Protein AF-A0A2U3QUL3-F1 (afdb_monomer_lite)

Organism: Orientia tsutsugamushi (NCBI:txid784)

pLDDT: mean 73.83, std 17.57, range [42.44, 94.06]

Secondary structure (DSSP, 8-state):
-HHHHHHHHHHT--TTPPPBTTHHHHHS-SHHHHHHHHH-GGGHHHHHHHHHHHHHTTSEEE-TTSSSEEE-HHHHHHHHHHHHHHHHHHHHS--

Radius of gyration: 14.29 Å; chains: 1; bounding box: 35×21×42 Å

Foldseek 3Di:
DLLQQLLCVVLVEDRPADEAPVCVQQVDCPDPLSVVLVPDPVPSVSSNVVSVVCVVLVQWHQDPVSHHIYGDPVSVVVVVVVVVVVVVCCVVVPD

Sequence (95 aa):
MVFQHKVNNILGIEHMTLIDNLKLIRVDNLNTNIALALCNEEREFLAESKARYLINAGVIKPNSKKSQAMVDKDLLYWLRVSYSIEEYSFLYYGI

Structure (mmCIF, N/CA/C/O backbone):
data_AF-A0A2U3QUL3-F1
#
_entry.id   AF-A0A2U3QUL3-F1
#
loop_
_atom_site.group_PDB
_atom_site.id
_atom_site.type_symbol
_atom_site.label_atom_id
_atom_site.label_alt_id
_atom_site.label_comp_id
_atom_site.label_asym_id
_atom_site.label_entity_id
_atom_site.label_seq_id
_atom_site.pdbx_PDB_ins_code
_atom_site.Cartn_x
_atom_site.Cartn_y
_atom_site.Cartn_z
_atom_site.occupancy
_atom_site.B_iso_or_equiv
_atom_site.auth_seq_id
_atom_site.auth_comp_id
_atom_site.auth_asym_id
_atom_site.auth_atom_id
_atom_site.pdbx_PDB_model_num
ATOM 1 N N . MET A 1 1 ? 5.319 0.257 10.923 1.00 71.62 1 MET A N 1
ATOM 2 C CA . MET A 1 1 ? 6.257 0.818 9.919 1.00 71.62 1 MET A CA 1
ATOM 3 C C . MET A 1 1 ? 5.732 2.141 9.392 1.00 71.62 1 MET A C 1
ATOM 5 O O . MET A 1 1 ? 4.535 2.246 9.144 1.00 71.62 1 MET A O 1
ATOM 9 N N . VAL A 1 2 ? 6.631 3.107 9.186 1.00 81.19 2 VAL A N 1
ATOM 10 C CA . VAL A 1 2 ? 6.340 4.486 8.751 1.00 81.19 2 VAL A CA 1
ATOM 11 C C . VAL A 1 2 ? 5.451 4.541 7.502 1.00 81.19 2 VAL A C 1
ATOM 13 O O . VAL A 1 2 ? 4.441 5.233 7.500 1.00 81.19 2 VAL A O 1
ATOM 16 N N . PHE A 1 3 ? 5.749 3.751 6.464 1.00 83.12 3 PHE A N 1
ATOM 17 C CA . PHE A 1 3 ? 4.943 3.725 5.235 1.00 83.12 3 PHE A CA 1
ATOM 18 C C . PHE A 1 3 ? 3.476 3.340 5.472 1.00 83.12 3 PHE A C 1
ATOM 20 O O . PHE A 1 3 ? 2.578 4.009 4.971 1.00 83.12 3 PHE A O 1
ATOM 27 N N . GLN A 1 4 ? 3.225 2.298 6.272 1.00 87.31 4 GLN A N 1
ATOM 28 C CA . GLN A 1 4 ? 1.860 1.881 6.603 1.00 87.31 4 GLN A CA 1
ATOM 29 C C . GLN A 1 4 ? 1.110 2.992 7.339 1.00 87.31 4 GLN A C 1
ATOM 31 O O . GLN A 1 4 ? -0.025 3.298 6.988 1.00 87.31 4 GLN A O 1
ATOM 36 N N . HIS A 1 5 ? 1.771 3.636 8.305 1.00 87.62 5 HIS A N 1
ATOM 37 C CA . HIS A 1 5 ? 1.198 4.782 9.003 1.00 87.62 5 HIS A CA 1
ATOM 38 C C . HIS A 1 5 ? 0.830 5.899 8.016 1.00 87.62 5 HIS A C 1
ATOM 40 O O . HIS A 1 5 ? -0.261 6.455 8.106 1.00 87.62 5 HIS A O 1
ATOM 46 N N . LYS A 1 6 ? 1.709 6.241 7.063 1.00 90.00 6 LYS A N 1
ATOM 47 C CA . LYS A 1 6 ? 1.432 7.296 6.074 1.00 90.00 6 LYS A CA 1
ATOM 48 C C . LYS A 1 6 ? 0.258 6.927 5.163 1.00 90.00 6 LYS A C 1
ATOM 50 O O . LYS A 1 6 ? -0.627 7.755 4.984 1.00 90.00 6 LYS A O 1
ATOM 55 N N . VAL A 1 7 ? 0.209 5.697 4.646 1.00 90.44 7 VAL A N 1
ATOM 56 C CA . VAL A 1 7 ? -0.917 5.211 3.826 1.00 90.44 7 VAL A CA 1
ATOM 57 C C . VAL A 1 7 ? -2.235 5.303 4.590 1.00 90.44 7 VAL A C 1
ATOM 59 O O . VAL A 1 7 ? -3.182 5.900 4.085 1.00 90.44 7 VAL A O 1
ATOM 62 N N . ASN A 1 8 ? -2.293 4.753 5.805 1.00 93.25 8 ASN A N 1
ATOM 63 C CA . ASN A 1 8 ? -3.520 4.751 6.598 1.00 93.25 8 ASN A CA 1
ATOM 64 C C . ASN A 1 8 ? -3.971 6.174 6.928 1.00 93.25 8 ASN A C 1
ATOM 66 O O . ASN A 1 8 ? -5.142 6.492 6.753 1.00 93.25 8 ASN A O 1
ATOM 70 N N . ASN A 1 9 ? -3.034 7.050 7.300 1.00 92.81 9 ASN A N 1
ATOM 71 C CA . ASN A 1 9 ? -3.325 8.455 7.568 1.00 92.81 9 ASN A CA 1
ATOM 72 C C . ASN A 1 9 ? -3.905 9.174 6.336 1.00 92.81 9 ASN A C 1
ATOM 74 O O . ASN A 1 9 ? -4.906 9.873 6.450 1.00 92.81 9 ASN A O 1
ATOM 78 N N . ILE A 1 10 ? -3.324 8.972 5.146 1.00 92.56 10 ILE A N 1
ATOM 79 C CA . ILE A 1 10 ? -3.832 9.572 3.899 1.00 92.56 10 ILE A CA 1
ATOM 80 C C . ILE A 1 10 ? -5.229 9.036 3.553 1.00 92.56 10 ILE A C 1
ATOM 82 O O . ILE A 1 10 ? -6.067 9.786 3.058 1.00 92.56 10 ILE A O 1
ATOM 86 N N . LEU A 1 11 ? -5.491 7.753 3.813 1.00 92.69 11 LEU A N 1
ATOM 87 C CA . LEU A 1 11 ? -6.773 7.108 3.517 1.00 92.69 11 LEU A CA 1
ATOM 88 C C . LEU A 1 11 ? -7.834 7.283 4.618 1.00 92.69 11 LEU A C 1
ATOM 90 O O . LEU A 1 11 ? -8.956 6.813 4.439 1.00 92.69 11 LEU A O 1
ATOM 94 N N . GLY A 1 12 ? -7.506 7.938 5.737 1.00 93.00 12 GLY A N 1
ATOM 95 C CA . GLY A 1 12 ? -8.412 8.097 6.880 1.00 93.00 12 GLY A CA 1
ATOM 96 C C . GLY A 1 12 ? -8.730 6.785 7.607 1.00 93.00 12 GLY A C 1
ATOM 97 O O . GLY A 1 12 ? -9.803 6.642 8.187 1.00 93.00 12 GLY A O 1
ATOM 98 N N . ILE A 1 13 ? -7.819 5.816 7.543 1.00 93.62 13 ILE A N 1
ATOM 99 C CA . ILE A 1 13 ? -7.925 4.503 8.186 1.00 93.62 13 ILE A CA 1
ATOM 100 C C . ILE A 1 13 ? -7.152 4.549 9.504 1.00 93.62 13 ILE A C 1
ATOM 102 O O . ILE A 1 13 ? -6.177 5.292 9.635 1.00 93.62 13 ILE A O 1
ATOM 106 N N . GLU A 1 14 ? -7.575 3.753 10.486 1.00 92.62 14 GLU A N 1
ATOM 107 C CA . GLU A 1 14 ? -6.876 3.655 11.763 1.00 92.62 14 GLU A CA 1
ATOM 108 C C . GLU A 1 14 ? -5.377 3.370 11.546 1.00 92.62 14 GLU A C 1
ATOM 110 O O . GLU A 1 14 ? -4.959 2.510 10.767 1.00 92.62 14 GLU A O 1
ATOM 115 N N . HIS A 1 15 ? -4.542 4.149 12.235 1.00 83.06 15 HIS A N 1
ATOM 116 C CA . HIS A 1 15 ? -3.106 4.224 11.977 1.00 83.06 15 HIS A CA 1
ATOM 117 C C . HIS A 1 15 ? -2.429 2.842 11.996 1.00 83.06 15 HIS A C 1
ATOM 119 O O . HIS A 1 15 ? -1.558 2.573 11.158 1.00 83.06 15 HIS A O 1
ATOM 125 N N . MET A 1 16 ? -2.791 1.980 12.949 1.00 85.88 16 MET A N 1
ATOM 126 C CA . MET A 1 16 ? -2.142 0.683 13.163 1.00 85.88 16 MET A CA 1
ATOM 127 C C . MET A 1 16 ? -2.711 -0.437 12.286 1.00 85.88 16 MET A C 1
ATOM 129 O O . MET A 1 16 ? -2.135 -1.526 12.251 1.00 85.88 16 MET A O 1
ATOM 133 N N . THR A 1 17 ? -3.785 -0.186 11.534 1.00 90.19 17 THR A N 1
ATOM 134 C CA . THR A 1 17 ? -4.419 -1.203 10.693 1.00 90.19 17 THR A CA 1
ATOM 135 C C . THR A 1 17 ? -3.440 -1.738 9.648 1.00 90.19 17 THR A C 1
ATOM 137 O O . THR A 1 17 ? -2.764 -0.984 8.948 1.00 90.19 17 THR A O 1
ATOM 140 N N . LEU A 1 18 ? -3.339 -3.060 9.532 1.00 90.94 18 LEU A N 1
ATOM 141 C CA . LEU A 1 18 ? -2.454 -3.694 8.557 1.00 90.94 18 LEU A CA 1
ATOM 142 C C . LEU A 1 18 ? -2.971 -3.484 7.131 1.00 90.94 18 LEU A C 1
ATOM 144 O O . LEU A 1 18 ? -4.168 -3.554 6.882 1.00 90.94 18 LEU A O 1
ATOM 148 N N . ILE A 1 19 ? -2.068 -3.271 6.177 1.00 89.12 19 ILE A N 1
ATOM 149 C CA . ILE A 1 19 ? -2.440 -3.157 4.760 1.00 89.12 19 ILE A CA 1
ATOM 150 C C . ILE A 1 19 ? -2.474 -4.557 4.144 1.00 89.12 19 ILE A C 1
ATOM 152 O O . ILE A 1 19 ? -1.467 -5.274 4.144 1.00 89.12 19 ILE A O 1
ATOM 156 N N . ASP A 1 20 ? -3.613 -4.935 3.573 1.00 90.19 20 ASP A N 1
ATOM 157 C CA . ASP A 1 20 ? -3.774 -6.220 2.902 1.00 90.19 20 ASP A CA 1
ATOM 158 C C . ASP A 1 20 ? -2.874 -6.316 1.673 1.00 90.19 20 ASP A C 1
ATOM 160 O O . ASP A 1 20 ? -2.802 -5.409 0.843 1.00 90.19 20 ASP A O 1
A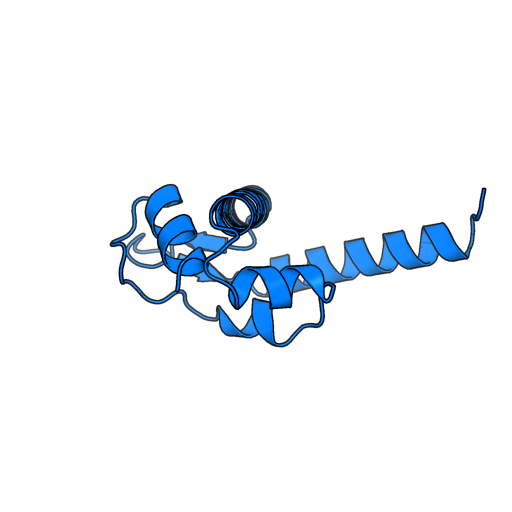TOM 164 N N . ASN A 1 21 ? -2.203 -7.462 1.537 1.00 85.88 21 ASN A N 1
ATOM 165 C CA . ASN A 1 21 ? -1.281 -7.757 0.440 1.00 85.88 21 ASN A CA 1
ATOM 166 C C . ASN A 1 21 ? -0.094 -6.780 0.302 1.00 85.88 21 ASN A C 1
ATOM 168 O O . ASN A 1 21 ? 0.579 -6.793 -0.726 1.00 85.88 21 ASN A O 1
ATOM 172 N N . LEU A 1 22 ? 0.249 -6.012 1.346 1.00 82.62 22 LEU A N 1
ATOM 173 C CA . LEU A 1 22 ? 1.387 -5.077 1.336 1.00 82.62 22 LEU A CA 1
ATOM 174 C C . LEU A 1 22 ? 2.715 -5.730 0.921 1.00 82.62 22 LEU A C 1
ATOM 176 O O . LEU A 1 22 ? 3.568 -5.092 0.309 1.00 82.62 22 LEU A O 1
ATOM 180 N N . LYS A 1 23 ? 2.890 -7.019 1.233 1.00 77.44 23 LYS A N 1
ATOM 181 C CA . LYS A 1 23 ? 4.065 -7.802 0.833 1.00 77.44 23 LYS A CA 1
ATOM 182 C C . LYS A 1 23 ? 4.279 -7.853 -0.685 1.00 77.44 23 LYS A C 1
ATOM 184 O O . LYS A 1 23 ? 5.421 -7.976 -1.100 1.00 77.44 23 LYS A O 1
ATOM 189 N N . LEU A 1 24 ? 3.236 -7.702 -1.504 1.00 75.38 24 LEU A N 1
ATOM 190 C CA . LEU A 1 24 ? 3.371 -7.682 -2.967 1.00 75.38 24 LEU A CA 1
ATOM 191 C C . LEU A 1 24 ? 4.174 -6.473 -3.457 1.00 75.38 24 LEU A C 1
ATOM 193 O O . LEU A 1 24 ? 4.920 -6.586 -4.417 1.00 75.38 24 LEU A O 1
ATOM 197 N N . ILE A 1 25 ? 4.107 -5.351 -2.737 1.00 70.75 25 ILE A N 1
ATOM 198 C CA . ILE A 1 25 ? 4.930 -4.168 -3.025 1.00 70.75 25 ILE A CA 1
ATOM 199 C C . ILE A 1 25 ? 6.398 -4.396 -2.611 1.00 70.75 25 ILE A C 1
ATOM 201 O O . ILE A 1 25 ? 7.291 -3.754 -3.148 1.00 70.75 25 ILE A O 1
ATOM 205 N N . ARG A 1 26 ? 6.666 -5.306 -1.658 1.00 59.16 26 ARG A N 1
ATOM 206 C CA . ARG A 1 26 ? 8.024 -5.613 -1.160 1.00 59.16 26 ARG A CA 1
ATOM 207 C C . ARG A 1 26 ? 8.760 -6.684 -1.957 1.00 59.16 26 ARG A C 1
ATOM 209 O O . ARG A 1 26 ? 9.979 -6.626 -2.037 1.00 59.16 26 ARG A O 1
ATOM 216 N N . VAL A 1 27 ? 8.038 -7.705 -2.424 1.00 50.69 27 VAL A N 1
ATOM 217 C CA . VAL A 1 27 ? 8.616 -8.891 -3.087 1.00 50.69 27 VAL A CA 1
ATOM 218 C C . VAL A 1 27 ? 9.083 -8.560 -4.502 1.00 50.69 27 VAL A C 1
ATOM 220 O O . VAL A 1 27 ? 10.020 -9.173 -5.006 1.00 50.69 27 VAL A O 1
ATOM 223 N N . ASP A 1 28 ? 8.473 -7.556 -5.120 1.00 47.28 28 ASP A N 1
ATOM 224 C CA . ASP A 1 28 ? 8.825 -7.139 -6.458 1.00 47.28 28 ASP A CA 1
ATOM 225 C C . ASP A 1 28 ? 9.830 -5.994 -6.398 1.00 47.28 28 ASP A C 1
ATOM 227 O O . ASP A 1 28 ? 9.567 -4.934 -5.837 1.00 47.28 28 ASP A O 1
ATOM 231 N N . ASN A 1 29 ? 10.999 -6.265 -6.975 1.00 45.41 29 ASN A N 1
ATOM 232 C CA . ASN A 1 29 ? 12.183 -5.426 -7.119 1.00 45.41 29 ASN A CA 1
ATOM 233 C C . ASN A 1 29 ? 11.899 -4.178 -7.983 1.00 45.41 29 ASN A C 1
ATOM 235 O O . ASN A 1 29 ? 12.540 -3.938 -9.002 1.00 45.41 29 ASN A O 1
ATOM 239 N N . LEU A 1 30 ? 10.889 -3.399 -7.600 1.00 47.12 30 LEU A N 1
ATOM 240 C CA . LEU A 1 30 ? 10.475 -2.141 -8.200 1.00 47.12 30 LEU A CA 1
ATOM 241 C C . LEU A 1 30 ? 11.466 -1.082 -7.703 1.00 47.12 30 LEU A C 1
ATOM 243 O O . LEU A 1 30 ? 11.150 -0.208 -6.908 1.00 47.12 30 LEU A O 1
ATOM 247 N N . ASN A 1 31 ? 12.714 -1.238 -8.149 1.00 48.53 31 ASN A N 1
ATOM 248 C CA . ASN A 1 31 ? 13.871 -0.421 -7.825 1.00 48.53 31 ASN A CA 1
ATOM 249 C C . ASN A 1 31 ? 14.287 -0.512 -6.338 1.00 48.53 31 ASN A C 1
ATOM 251 O O . ASN A 1 31 ? 13.489 -0.322 -5.419 1.00 48.53 31 ASN A O 1
ATOM 255 N N . THR A 1 32 ? 15.573 -0.741 -6.077 1.00 48.75 32 THR A N 1
ATOM 256 C CA . THR A 1 32 ? 16.205 -0.776 -4.742 1.00 48.75 32 THR A CA 1
ATOM 257 C C . THR A 1 32 ? 15.745 0.388 -3.842 1.00 48.75 32 THR A C 1
ATOM 259 O O . THR A 1 32 ? 15.640 0.249 -2.627 1.00 48.75 32 THR A O 1
ATOM 262 N N . ASN A 1 33 ? 15.356 1.517 -4.444 1.00 46.97 33 ASN A N 1
ATOM 263 C CA . ASN A 1 33 ? 14.779 2.697 -3.800 1.00 46.97 33 ASN A CA 1
ATOM 264 C C . ASN A 1 33 ? 13.408 2.503 -3.107 1.00 46.97 33 ASN A C 1
ATOM 266 O O . ASN A 1 33 ? 13.153 3.185 -2.115 1.00 46.97 33 ASN A O 1
ATOM 270 N N . ILE A 1 34 ? 12.519 1.615 -3.577 1.00 50.69 34 ILE A N 1
ATOM 271 C CA . ILE A 1 34 ? 11.217 1.345 -2.922 1.00 50.69 34 ILE A CA 1
ATOM 272 C C . ILE A 1 34 ? 11.398 0.401 -1.731 1.00 50.69 34 ILE A C 1
ATOM 274 O O . ILE A 1 34 ? 10.846 0.653 -0.660 1.00 50.69 34 ILE A O 1
ATOM 278 N N . ALA A 1 35 ? 12.243 -0.622 -1.873 1.00 51.03 35 ALA A N 1
ATOM 279 C CA . ALA A 1 35 ? 12.654 -1.473 -0.759 1.00 51.03 35 ALA A CA 1
ATOM 280 C C . ALA A 1 35 ? 13.385 -0.667 0.337 1.00 51.03 35 ALA A C 1
ATOM 282 O O . ALA A 1 35 ? 13.084 -0.829 1.518 1.00 51.03 35 ALA A O 1
ATOM 283 N N . LEU A 1 36 ? 14.265 0.271 -0.044 1.00 47.22 36 LEU A N 1
ATOM 284 C CA . LEU A 1 36 ? 14.957 1.176 0.886 1.00 47.22 36 LEU A CA 1
ATOM 285 C C . LEU A 1 36 ? 14.000 2.143 1.607 1.00 47.22 36 LEU A C 1
ATOM 287 O O . LEU A 1 36 ? 14.176 2.402 2.796 1.00 47.22 36 LEU A O 1
ATOM 291 N N . ALA A 1 37 ? 12.958 2.643 0.930 1.00 50.41 37 ALA A N 1
ATOM 292 C CA . ALA A 1 37 ? 11.941 3.513 1.535 1.00 50.41 37 ALA A CA 1
ATOM 293 C C . ALA A 1 37 ? 11.055 2.796 2.571 1.00 50.41 37 ALA A C 1
ATOM 295 O O . ALA A 1 37 ? 10.486 3.438 3.452 1.00 50.41 37 ALA A O 1
ATOM 296 N N . LEU A 1 38 ? 10.922 1.471 2.468 1.00 52.50 38 LEU A N 1
ATOM 297 C CA . LEU A 1 38 ? 10.134 0.653 3.393 1.00 52.50 38 LEU A CA 1
ATOM 298 C C . LEU A 1 38 ? 10.921 0.215 4.638 1.00 52.50 38 LEU A C 1
ATOM 300 O O . LEU A 1 38 ? 10.292 -0.252 5.590 1.00 52.50 38 LEU A O 1
ATOM 304 N N . CYS A 1 39 ? 12.252 0.362 4.640 1.00 50.75 39 CYS A N 1
ATOM 305 C CA . CYS A 1 39 ? 13.135 -0.183 5.677 1.00 50.75 39 CYS A CA 1
ATOM 306 C C . CYS A 1 39 ? 13.772 0.850 6.626 1.00 50.75 39 CYS A C 1
ATOM 308 O O . CYS A 1 39 ? 14.178 0.435 7.705 1.00 50.75 39 CYS A O 1
ATOM 310 N N . ASN A 1 40 ? 13.819 2.154 6.307 1.00 50.41 40 ASN A N 1
ATOM 311 C CA . ASN A 1 40 ? 14.535 3.144 7.135 1.00 50.41 40 ASN A CA 1
ATOM 312 C C . ASN A 1 40 ? 13.646 4.298 7.644 1.00 50.41 40 ASN A C 1
ATOM 314 O O . ASN A 1 40 ? 12.914 4.924 6.876 1.00 50.41 40 ASN A O 1
ATOM 318 N N . GLU A 1 41 ? 13.761 4.604 8.941 1.00 50.81 41 GLU A N 1
ATOM 319 C CA . GLU A 1 41 ? 13.039 5.671 9.663 1.00 50.81 41 GLU A CA 1
ATOM 320 C C . GLU A 1 41 ? 13.426 7.091 9.198 1.00 50.81 41 GLU A C 1
ATOM 322 O O . GLU A 1 41 ? 12.615 8.010 9.265 1.00 50.81 41 GLU A O 1
ATOM 327 N N . GLU A 1 42 ? 14.612 7.269 8.606 1.00 50.72 42 GLU A N 1
ATOM 328 C CA . GLU A 1 42 ? 15.148 8.571 8.167 1.00 50.72 42 GLU A CA 1
ATOM 329 C C . GLU A 1 42 ? 14.484 9.169 6.910 1.00 50.72 42 GLU A C 1
ATOM 331 O O . GLU A 1 42 ? 14.906 10.217 6.419 1.00 50.72 42 GLU A O 1
ATOM 336 N N . ARG A 1 43 ? 13.442 8.541 6.346 1.00 66.62 43 ARG A N 1
ATOM 337 C CA . ARG A 1 43 ? 12.763 9.067 5.147 1.00 66.62 43 ARG A CA 1
ATOM 338 C C . ARG A 1 43 ? 11.242 9.044 5.238 1.00 66.62 43 ARG A C 1
ATOM 340 O O . ARG A 1 43 ? 10.577 8.613 4.295 1.00 66.62 43 ARG A O 1
ATOM 347 N N . GLU A 1 44 ? 10.672 9.582 6.316 1.00 73.31 44 GLU A N 1
ATOM 348 C CA . GLU A 1 44 ? 9.224 9.840 6.396 1.00 73.31 44 GLU A CA 1
ATOM 349 C C . GLU A 1 44 ? 8.672 10.545 5.150 1.00 73.31 44 GLU A C 1
ATOM 351 O O . GLU A 1 44 ? 7.622 10.161 4.637 1.00 73.31 44 GLU A O 1
ATOM 356 N N . PHE A 1 45 ? 9.407 11.536 4.637 1.00 75.19 45 PHE A N 1
ATOM 357 C CA . PHE A 1 45 ? 9.049 12.261 3.420 1.00 75.19 45 PHE A CA 1
ATOM 358 C C . PHE A 1 45 ? 8.974 11.342 2.191 1.00 75.19 45 PHE A C 1
ATOM 360 O O . PHE A 1 45 ? 8.0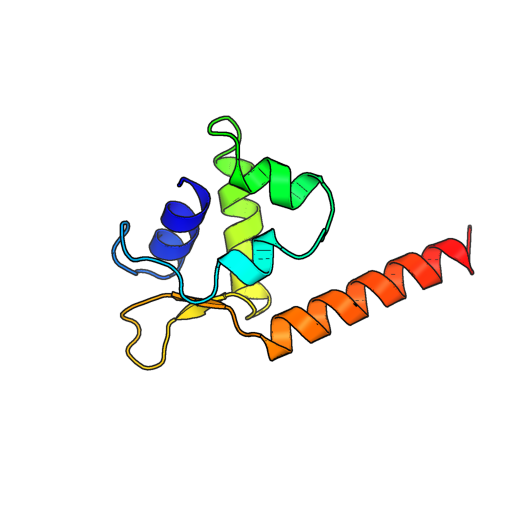35 11.430 1.400 1.00 75.19 45 PHE A O 1
ATOM 367 N N . LEU A 1 46 ? 9.933 10.421 2.035 1.00 74.88 46 LEU A N 1
ATOM 368 C CA . LEU A 1 46 ? 9.923 9.463 0.928 1.00 74.88 46 LEU A CA 1
ATOM 369 C C . LEU A 1 46 ? 8.772 8.468 1.080 1.00 74.88 46 LEU A C 1
ATOM 371 O O . LEU A 1 46 ? 8.094 8.167 0.099 1.00 74.88 46 LEU A O 1
ATOM 375 N N . ALA A 1 47 ? 8.531 7.989 2.301 1.00 78.56 47 ALA A N 1
ATOM 376 C CA . ALA A 1 47 ? 7.421 7.096 2.599 1.00 78.56 47 ALA A CA 1
ATOM 377 C C . ALA A 1 47 ? 6.070 7.758 2.285 1.00 78.56 47 ALA A C 1
ATOM 379 O O . ALA A 1 47 ? 5.206 7.127 1.681 1.00 78.56 47 ALA A O 1
ATOM 380 N N . GLU A 1 48 ? 5.903 9.036 2.627 1.00 85.75 48 GLU A N 1
ATOM 381 C CA . GLU A 1 48 ? 4.695 9.799 2.319 1.00 85.75 48 GLU A CA 1
ATOM 382 C C . GLU A 1 48 ? 4.532 10.059 0.818 1.00 85.75 48 GLU A C 1
ATOM 384 O O . GLU A 1 48 ? 3.466 9.792 0.265 1.00 85.75 48 GLU A O 1
ATOM 389 N N . SER A 1 49 ? 5.586 10.522 0.140 1.00 81.88 49 SER A N 1
ATOM 390 C CA . SER A 1 49 ? 5.576 10.746 -1.311 1.00 81.88 49 SER A CA 1
ATOM 391 C C . SER A 1 49 ? 5.198 9.469 -2.070 1.00 81.88 49 SER A C 1
ATOM 393 O O . SER A 1 49 ? 4.330 9.483 -2.946 1.00 81.88 49 SER A O 1
ATOM 395 N N . LYS A 1 50 ? 5.763 8.323 -1.670 1.00 80.44 50 LYS A N 1
ATOM 396 C CA . LYS A 1 50 ? 5.425 7.020 -2.255 1.00 80.44 50 LYS A CA 1
ATOM 397 C C . LYS A 1 50 ? 4.013 6.559 -1.914 1.00 80.44 50 LYS A C 1
ATOM 399 O O . LYS A 1 50 ? 3.340 6.033 -2.798 1.00 80.44 50 LYS A O 1
ATOM 404 N N . ALA A 1 51 ? 3.546 6.771 -0.684 1.00 87.31 51 ALA A N 1
ATOM 405 C CA . ALA A 1 51 ? 2.166 6.470 -0.313 1.00 87.31 51 ALA A CA 1
ATOM 406 C C . ALA A 1 51 ? 1.185 7.257 -1.195 1.00 87.31 51 ALA A C 1
ATOM 408 O O . ALA A 1 51 ? 0.291 6.662 -1.789 1.00 87.31 51 ALA A O 1
ATOM 409 N N . ARG A 1 52 ? 1.409 8.568 -1.367 1.00 88.81 52 ARG A N 1
ATOM 410 C CA . ARG A 1 52 ? 0.600 9.421 -2.253 1.00 88.81 52 ARG A CA 1
ATOM 411 C C . ARG A 1 52 ? 0.632 8.935 -3.697 1.00 88.81 52 ARG A C 1
ATOM 413 O O . ARG A 1 52 ? -0.422 8.827 -4.309 1.00 88.81 52 ARG A O 1
ATOM 420 N N . TYR A 1 53 ? 1.808 8.599 -4.225 1.00 85.50 53 TYR A N 1
ATOM 421 C CA . TYR A 1 53 ? 1.940 8.076 -5.586 1.00 85.50 53 TYR A CA 1
ATOM 422 C C . TYR A 1 53 ? 1.109 6.800 -5.802 1.00 85.50 53 TYR A C 1
ATOM 424 O O . TYR A 1 53 ? 0.312 6.739 -6.733 1.00 85.50 53 TYR A O 1
ATOM 432 N N . LEU A 1 54 ? 1.244 5.805 -4.919 1.00 86.31 54 LEU A N 1
ATOM 433 C CA . LEU A 1 54 ? 0.540 4.524 -5.049 1.00 86.31 54 LEU A CA 1
ATOM 434 C C . LEU A 1 54 ? -0.973 4.646 -4.828 1.00 86.31 54 LEU A C 1
ATOM 436 O O . LEU A 1 54 ? -1.737 3.913 -5.454 1.00 86.31 54 LEU A O 1
ATOM 440 N N . ILE A 1 55 ? -1.406 5.572 -3.969 1.00 90.75 55 ILE A N 1
ATOM 441 C CA . ILE A 1 55 ? -2.826 5.889 -3.771 1.00 90.75 55 ILE A CA 1
ATOM 442 C C . ILE A 1 55 ? -3.394 6.588 -5.010 1.00 90.75 55 ILE A C 1
ATOM 444 O O . ILE A 1 55 ? -4.437 6.182 -5.515 1.00 90.75 55 ILE A O 1
ATOM 448 N N . ASN A 1 56 ? -2.688 7.586 -5.548 1.00 88.38 56 ASN A N 1
ATOM 449 C CA . ASN A 1 56 ? -3.112 8.306 -6.752 1.00 88.38 56 ASN A CA 1
ATOM 450 C C . ASN A 1 56 ? -3.161 7.394 -7.985 1.00 88.38 56 ASN A C 1
ATOM 452 O O . ASN A 1 56 ? -4.039 7.551 -8.826 1.00 88.38 56 ASN A O 1
ATOM 456 N N . ALA A 1 57 ? -2.253 6.419 -8.075 1.00 83.50 57 ALA A N 1
ATOM 457 C CA . ALA A 1 57 ? -2.263 5.390 -9.113 1.00 83.50 57 ALA A CA 1
ATOM 458 C C . ALA A 1 57 ? -3.358 4.321 -8.910 1.00 83.50 57 ALA A C 1
ATOM 460 O O . ALA A 1 57 ? -3.506 3.428 -9.740 1.00 83.50 57 ALA A O 1
ATOM 461 N N . GLY A 1 58 ? -4.095 4.353 -7.793 1.00 88.12 58 GLY A N 1
ATOM 462 C CA . GLY A 1 58 ? -5.126 3.368 -7.453 1.00 88.12 58 GLY A CA 1
ATOM 463 C C . GLY A 1 58 ? -4.593 1.997 -7.020 1.00 88.12 58 GLY A C 1
ATOM 464 O O . GLY A 1 58 ? -5.385 1.110 -6.704 1.00 88.12 58 GLY A O 1
ATOM 465 N N . VAL A 1 59 ? -3.269 1.820 -6.966 1.00 89.31 59 VAL A N 1
ATOM 466 C CA . VAL A 1 59 ? -2.604 0.570 -6.563 1.00 89.31 59 VAL A CA 1
ATOM 467 C C . VAL A 1 59 ? -2.855 0.269 -5.089 1.00 89.31 59 VAL A C 1
ATOM 469 O O . VAL A 1 59 ? -3.015 -0.890 -4.718 1.00 89.31 59 VAL A O 1
ATOM 472 N N . ILE A 1 60 ? -2.904 1.295 -4.236 1.00 91.56 60 ILE A N 1
ATOM 473 C CA . ILE A 1 60 ? -3.339 1.160 -2.844 1.00 91.56 60 ILE A CA 1
ATOM 474 C C . ILE A 1 60 ? -4.658 1.896 -2.674 1.00 91.56 60 ILE A C 1
ATOM 476 O O . ILE A 1 60 ? -4.756 3.086 -2.963 1.00 91.56 60 ILE A O 1
ATOM 480 N N . LYS A 1 61 ? -5.662 1.200 -2.145 1.00 93.75 61 LYS A N 1
ATOM 481 C CA . LYS A 1 61 ? -6.997 1.763 -1.937 1.00 93.75 61 LYS A CA 1
ATOM 482 C C . LYS A 1 61 ? -7.675 1.185 -0.697 1.00 93.75 61 LYS A C 1
ATOM 484 O O . LYS A 1 61 ? -7.289 0.107 -0.244 1.00 93.75 61 LYS A O 1
ATOM 489 N N . PRO A 1 62 ? -8.694 1.856 -0.138 1.00 94.06 62 PRO A N 1
ATOM 490 C CA . PRO A 1 62 ? -9.520 1.262 0.901 1.00 94.06 62 PRO A CA 1
ATOM 491 C C . PRO A 1 62 ? -10.230 0.008 0.380 1.00 94.06 62 PRO A C 1
ATOM 493 O O . PRO A 1 62 ? -10.650 -0.057 -0.777 1.00 94.06 62 PRO A O 1
ATOM 496 N N . ASN A 1 63 ? -10.404 -0.977 1.252 1.00 91.25 63 ASN A N 1
ATOM 497 C CA . ASN A 1 63 ? -11.272 -2.115 1.008 1.00 91.25 63 ASN A CA 1
ATOM 498 C C . ASN A 1 63 ? -12.735 -1.655 0.876 1.00 91.25 63 ASN A C 1
ATOM 500 O O . ASN A 1 63 ? -13.085 -0.512 1.171 1.00 91.25 63 ASN A O 1
ATOM 504 N N . SER A 1 64 ? -13.622 -2.560 0.463 1.00 88.50 64 SER A N 1
ATOM 505 C CA . SER A 1 64 ? -15.045 -2.241 0.265 1.00 88.50 64 SER A CA 1
ATOM 506 C C . SER A 1 64 ? -15.735 -1.673 1.513 1.00 88.50 64 SER A C 1
ATOM 508 O O . SER A 1 64 ? -16.666 -0.882 1.395 1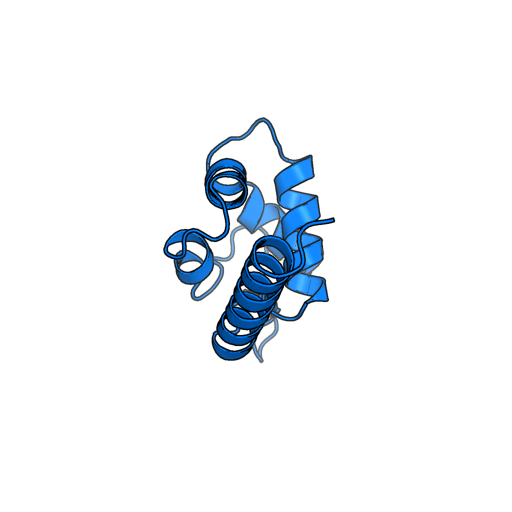.00 88.50 64 SER A O 1
ATOM 510 N N . LYS A 1 65 ? -15.254 -2.034 2.708 1.00 89.50 65 LYS A N 1
ATOM 511 C CA . LYS A 1 65 ? -15.746 -1.543 4.004 1.00 89.50 65 LYS A CA 1
ATOM 512 C C . LYS A 1 65 ? -15.094 -0.229 4.455 1.00 89.50 65 LYS A C 1
ATOM 514 O O . LYS A 1 65 ? -15.465 0.288 5.502 1.00 89.50 65 LYS A O 1
ATOM 519 N N . LYS A 1 66 ? -14.116 0.287 3.702 1.00 86.12 66 LYS A N 1
ATOM 520 C CA . LYS A 1 66 ? -13.244 1.427 4.040 1.00 86.12 66 LYS A CA 1
ATOM 521 C C . LYS A 1 66 ? -12.551 1.319 5.405 1.00 86.12 66 LYS A C 1
ATOM 523 O O . LYS A 1 66 ? -12.094 2.316 5.947 1.00 86.12 66 LYS A O 1
ATOM 528 N N . SER A 1 67 ? -12.464 0.111 5.954 1.00 89.31 67 SER A N 1
ATOM 529 C CA . SER A 1 67 ? -11.909 -0.151 7.284 1.00 89.31 67 SER A CA 1
ATOM 530 C C . SER A 1 67 ? -10.428 -0.513 7.240 1.00 89.31 67 SER A C 1
ATOM 532 O O . SER A 1 67 ? -9.785 -0.595 8.278 1.00 89.31 67 SER A O 1
ATOM 534 N N . GLN A 1 68 ? -9.902 -0.805 6.051 1.00 93.50 68 GLN A N 1
ATOM 535 C CA . GLN A 1 68 ? -8.551 -1.309 5.852 1.00 93.50 68 GLN A CA 1
ATOM 536 C C . GLN A 1 68 ? -8.070 -0.966 4.445 1.00 93.50 68 GLN A C 1
ATOM 538 O O . GLN A 1 68 ? -8.868 -0.961 3.512 1.00 93.50 68 GLN A O 1
ATOM 543 N N . ALA A 1 69 ? -6.783 -0.680 4.277 1.00 93.38 69 ALA A N 1
ATOM 544 C CA . ALA A 1 69 ? -6.196 -0.482 2.959 1.00 93.38 69 ALA A CA 1
ATOM 545 C C . ALA A 1 69 ? -5.788 -1.829 2.349 1.00 93.38 69 ALA A C 1
ATOM 547 O O . ALA A 1 69 ? -5.337 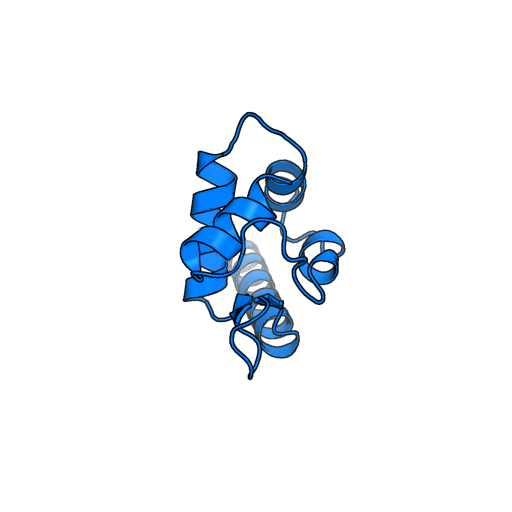-2.730 3.054 1.00 93.38 69 ALA A O 1
ATOM 548 N N . MET A 1 70 ? -5.908 -1.954 1.034 1.00 93.69 70 MET A N 1
ATOM 549 C CA . MET A 1 70 ? -5.491 -3.123 0.268 1.00 93.69 70 MET A CA 1
ATOM 550 C C . MET A 1 70 ? -4.650 -2.711 -0.935 1.00 93.69 70 MET A C 1
ATOM 552 O O . MET A 1 70 ? -4.839 -1.632 -1.500 1.00 93.69 70 MET A O 1
ATOM 556 N N . VAL A 1 71 ? -3.753 -3.604 -1.343 1.00 89.38 71 VAL A N 1
ATOM 557 C CA . VAL A 1 71 ? -3.069 -3.520 -2.634 1.00 89.38 71 VAL A CA 1
ATOM 558 C C . VAL A 1 71 ? -3.934 -4.166 -3.715 1.00 89.38 71 VAL A C 1
ATOM 560 O O . VAL A 1 71 ? -4.298 -5.341 -3.606 1.00 89.38 71 VAL A O 1
ATOM 563 N N . ASP A 1 72 ? -4.235 -3.404 -4.762 1.00 89.38 72 ASP A N 1
ATOM 564 C CA . ASP A 1 72 ? -4.851 -3.887 -5.991 1.00 89.38 72 ASP A CA 1
ATOM 565 C C . ASP A 1 72 ? -3.795 -4.602 -6.844 1.00 89.38 72 ASP A C 1
ATOM 567 O O . ASP A 1 72 ? -2.828 -3.999 -7.314 1.00 89.38 72 ASP A O 1
ATOM 571 N N . LYS A 1 73 ? -3.956 -5.919 -6.993 1.00 84.50 73 LYS A N 1
ATOM 572 C CA . LYS A 1 73 ? -2.968 -6.778 -7.656 1.00 84.50 73 LYS A CA 1
ATOM 573 C C . LYS A 1 73 ? -2.912 -6.544 -9.160 1.00 84.50 73 LYS A C 1
ATOM 575 O O . LYS A 1 73 ? -1.826 -6.609 -9.731 1.00 84.50 73 LYS A O 1
ATOM 580 N N . ASP A 1 74 ? -4.054 -6.265 -9.776 1.00 84.62 74 ASP A N 1
ATOM 581 C CA . ASP A 1 74 ? -4.149 -6.095 -11.222 1.00 84.62 74 ASP A CA 1
ATOM 582 C C . ASP A 1 74 ? -3.531 -4.754 -11.613 1.00 84.62 74 ASP A C 1
ATOM 584 O O . ASP A 1 74 ? -2.689 -4.690 -12.506 1.00 84.62 74 ASP A O 1
ATOM 588 N N . LEU A 1 75 ? -3.852 -3.688 -10.874 1.00 83.19 75 LEU A N 1
ATOM 589 C CA . LEU A 1 75 ? -3.220 -2.383 -11.075 1.00 83.19 75 LEU A CA 1
ATOM 590 C C . LEU A 1 75 ? -1.722 -2.410 -10.764 1.00 83.19 75 LEU A C 1
ATOM 592 O O . LEU A 1 75 ? -0.947 -1.797 -11.495 1.00 83.19 75 LEU A O 1
ATOM 596 N N . LEU A 1 76 ? -1.289 -3.141 -9.731 1.00 80.94 76 LEU A N 1
ATOM 597 C CA . LEU A 1 76 ? 0.138 -3.336 -9.459 1.00 80.94 76 LEU A CA 1
ATOM 598 C C . LEU A 1 76 ? 0.846 -4.026 -10.638 1.00 80.94 76 LEU A C 1
ATOM 600 O O . LEU A 1 76 ? 1.945 -3.617 -11.015 1.00 80.94 76 LEU A O 1
ATOM 604 N N . TYR A 1 77 ? 0.217 -5.043 -11.234 1.00 79.56 77 TYR A N 1
ATOM 605 C CA . TYR A 1 77 ? 0.742 -5.730 -12.414 1.00 79.56 77 TYR A CA 1
ATOM 606 C C . TYR A 1 77 ? 0.844 -4.793 -13.625 1.00 79.56 77 TYR A C 1
ATOM 608 O O . TYR A 1 77 ? 1.885 -4.748 -14.275 1.00 79.56 77 TYR A O 1
ATOM 616 N N . TRP A 1 78 ? -0.185 -3.990 -13.901 1.00 75.44 78 TRP A N 1
ATOM 617 C CA . TRP A 1 78 ? -0.150 -3.026 -15.005 1.00 75.44 78 TRP A CA 1
ATOM 618 C C . TRP A 1 78 ? 0.890 -1.929 -14.802 1.00 75.44 78 TRP A C 1
ATOM 620 O O . TRP A 1 78 ? 1.637 -1.626 -15.728 1.00 75.44 78 TRP A O 1
ATOM 630 N N . LEU A 1 79 ? 0.995 -1.384 -13.586 1.00 73.69 79 LEU A N 1
ATOM 631 C CA . LEU A 1 79 ? 2.028 -0.409 -13.241 1.00 73.69 79 LEU A CA 1
ATOM 632 C C . LEU A 1 79 ? 3.423 -0.978 -13.534 1.00 73.69 79 LEU A C 1
ATOM 634 O O . LEU A 1 79 ? 4.261 -0.304 -14.127 1.00 73.69 79 LEU A O 1
ATOM 638 N N . ARG A 1 80 ? 3.653 -2.244 -13.168 1.00 71.06 80 ARG A N 1
ATOM 639 C CA . ARG A 1 80 ? 4.901 -2.961 -13.445 1.00 71.06 80 ARG A CA 1
ATOM 640 C C . ARG A 1 80 ? 5.180 -3.070 -14.941 1.00 71.06 80 ARG A C 1
ATOM 642 O O . ARG A 1 80 ? 6.284 -2.746 -15.36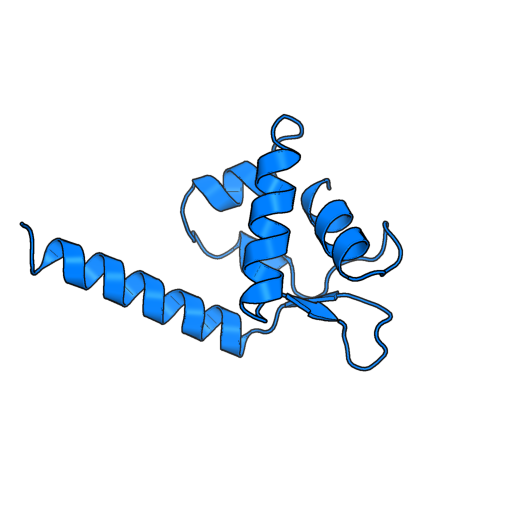3 1.00 71.06 80 ARG A O 1
ATOM 649 N N . VAL A 1 81 ? 4.199 -3.519 -15.724 1.00 65.75 81 VAL A N 1
ATOM 650 C CA . VAL A 1 81 ? 4.344 -3.669 -17.179 1.00 65.75 81 VAL A CA 1
ATOM 651 C C . VAL A 1 81 ? 4.678 -2.325 -17.829 1.00 65.75 81 VAL A C 1
ATOM 653 O O . VAL A 1 81 ? 5.608 -2.266 -18.628 1.00 65.75 81 VAL A O 1
ATOM 656 N N . SER A 1 82 ? 4.007 -1.241 -17.437 1.00 64.75 82 SER A N 1
ATOM 657 C CA . SER A 1 82 ? 4.286 0.103 -17.958 1.00 64.75 82 SER A CA 1
ATOM 658 C C . SER A 1 82 ? 5.712 0.571 -17.650 1.00 64.75 82 SER A C 1
ATOM 660 O O . SER A 1 82 ? 6.392 1.062 -18.546 1.00 64.75 82 SER A O 1
ATOM 662 N N . TYR A 1 83 ? 6.206 0.350 -16.427 1.00 61.84 83 TYR A N 1
ATOM 663 C CA . TYR A 1 83 ? 7.590 0.685 -16.066 1.00 61.84 83 TYR A CA 1
ATOM 664 C C . TYR A 1 83 ? 8.624 -0.148 -16.828 1.00 61.84 83 TYR A C 1
ATOM 666 O O . TYR A 1 83 ? 9.638 0.385 -17.273 1.00 61.84 83 TYR A O 1
ATOM 674 N N . SER A 1 84 ? 8.367 -1.443 -17.023 1.00 58.78 84 SER A N 1
ATOM 675 C CA . SER A 1 84 ? 9.241 -2.286 -17.841 1.00 58.78 84 SER A CA 1
ATOM 676 C C . SER A 1 84 ? 9.261 -1.834 -19.305 1.00 58.78 84 SER A C 1
ATOM 678 O O . SER A 1 84 ? 10.317 -1.856 -19.927 1.00 58.78 84 SER A O 1
ATOM 680 N N . ILE A 1 85 ? 8.132 -1.383 -19.860 1.00 55.19 85 ILE A N 1
ATOM 681 C CA . ILE A 1 85 ? 8.074 -0.854 -21.232 1.00 55.19 85 ILE A CA 1
ATOM 682 C C . ILE A 1 85 ? 8.855 0.463 -21.353 1.00 55.19 85 ILE A C 1
ATOM 684 O O . ILE A 1 85 ? 9.552 0.658 -22.350 1.00 55.19 85 ILE A O 1
ATOM 688 N N . GLU A 1 86 ? 8.791 1.348 -20.355 1.00 51.44 86 GLU A N 1
ATOM 689 C CA . GLU A 1 86 ? 9.584 2.586 -20.336 1.00 51.44 86 GLU A CA 1
ATOM 690 C C . GLU A 1 86 ? 11.093 2.300 -20.264 1.00 51.44 86 GLU A C 1
ATOM 692 O O . GLU A 1 86 ? 11.851 2.867 -21.050 1.00 51.44 86 GLU A O 1
ATOM 697 N N . GLU A 1 87 ? 11.539 1.371 -19.409 1.00 48.66 87 GLU A N 1
ATOM 698 C CA . GLU A 1 87 ? 12.953 0.959 -19.347 1.00 48.66 87 GLU A CA 1
ATOM 699 C C . GLU A 1 87 ? 13.436 0.340 -20.669 1.00 48.66 87 GLU A C 1
ATOM 701 O O . GLU A 1 87 ? 14.522 0.672 -21.149 1.00 48.66 87 GLU A O 1
ATOM 706 N N . TYR A 1 88 ? 12.619 -0.506 -21.307 1.00 49.91 88 TYR A N 1
ATOM 707 C CA . TYR A 1 88 ? 12.935 -1.055 -22.630 1.00 49.91 88 TYR A CA 1
ATOM 708 C C . TYR A 1 88 ? 12.974 0.029 -23.715 1.00 49.91 88 TYR A C 1
ATOM 710 O O . TYR A 1 88 ? 13.829 -0.025 -24.598 1.00 49.91 88 TYR A O 1
ATOM 718 N N . SER A 1 89 ? 12.097 1.033 -23.643 1.00 48.41 89 SER A N 1
ATOM 719 C CA . SER A 1 89 ? 12.069 2.146 -24.599 1.00 48.41 89 SER A CA 1
ATOM 720 C C . SER A 1 89 ? 13.301 3.046 -24.464 1.00 48.41 89 SER A C 1
ATOM 722 O O . SER A 1 89 ? 13.865 3.442 -25.480 1.00 48.41 89 SER A O 1
ATOM 724 N N . PHE A 1 90 ? 13.783 3.302 -23.243 1.00 48.62 90 PHE A N 1
ATOM 725 C CA . PHE A 1 90 ? 15.040 4.028 -23.011 1.00 48.62 90 PHE A CA 1
ATOM 726 C C . PHE A 1 90 ? 16.274 3.265 -23.508 1.00 48.62 90 PHE A C 1
ATOM 728 O O . PHE A 1 90 ? 17.204 3.878 -24.027 1.00 48.62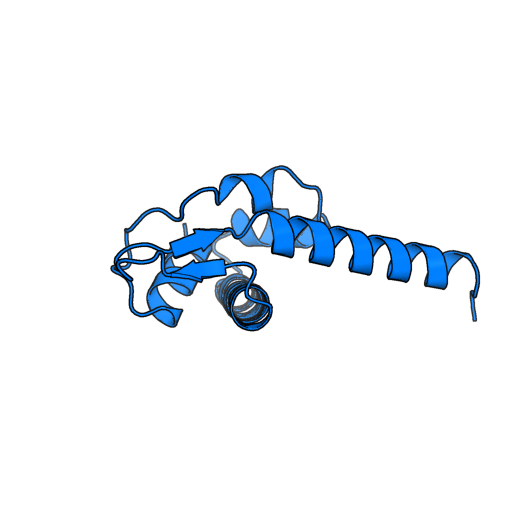 90 PHE A O 1
ATOM 735 N N . LEU A 1 91 ? 16.290 1.936 -23.374 1.00 49.72 91 LEU A N 1
ATOM 736 C CA . LEU A 1 91 ? 17.402 1.109 -23.852 1.00 49.72 91 LEU A CA 1
ATOM 737 C C . LEU A 1 91 ? 17.444 0.987 -25.383 1.00 49.72 91 LEU A C 1
ATOM 739 O O . LEU A 1 91 ? 18.527 0.840 -25.944 1.00 49.72 91 LEU A O 1
ATOM 743 N N . TYR A 1 92 ? 16.292 1.044 -26.061 1.00 44.09 92 TYR A N 1
ATOM 744 C CA . TYR A 1 92 ? 16.212 0.884 -27.520 1.00 44.09 92 TYR A CA 1
ATOM 745 C C . TYR A 1 92 ? 16.216 2.205 -28.303 1.00 44.09 92 TYR A C 1
ATOM 747 O O . TYR A 1 92 ? 16.677 2.229 -29.441 1.00 44.09 92 TYR A O 1
ATOM 755 N N . TYR A 1 93 ? 15.741 3.300 -27.706 1.00 45.75 93 TYR A N 1
ATOM 756 C CA . TYR A 1 93 ? 15.705 4.634 -28.320 1.00 45.75 93 TYR A CA 1
ATOM 757 C C . TYR A 1 93 ? 16.676 5.620 -27.663 1.00 45.75 93 TYR A C 1
ATOM 759 O O . TYR A 1 93 ? 16.390 6.814 -27.626 1.00 45.75 93 TYR A O 1
ATOM 767 N N . GLY A 1 94 ? 17.809 5.130 -27.146 1.00 45.66 94 GLY A N 1
ATOM 768 C CA . GLY A 1 94 ? 18.855 5.958 -26.542 1.00 45.66 94 GLY A CA 1
ATOM 769 C C . GLY A 1 94 ? 19.133 7.229 -27.353 1.00 45.66 94 GLY A C 1
ATOM 770 O O . GLY A 1 94 ? 19.586 7.154 -28.497 1.00 45.66 94 GLY A O 1
ATOM 771 N N . ILE A 1 95 ? 18.812 8.372 -26.743 1.00 42.44 95 ILE A N 1
ATOM 772 C CA . ILE A 1 95 ? 19.252 9.716 -27.136 1.00 42.44 95 ILE A CA 1
ATOM 773 C C . ILE A 1 95 ? 20.564 9.989 -26.406 1.00 42.44 95 ILE A C 1
ATOM 775 O O . ILE A 1 95 ? 20.618 9.673 -25.193 1.00 42.44 95 ILE A O 1
#